Protein AF-A0A6N1X0J7-F1 (afdb_monomer)

Secondary structure (DSSP, 8-state):
--------------HHHHHHHHHHHT-HHHHHHHHHTT--TT-B-TTS-BHHHHHHHTT-HHHHHHHHHTT--TT-B-TTS-BHHHHHHHTT-HHHHHHHHHHHHHHH-TTTT----

Mean predicted aligned error: 9.53 Å

Radius of gyration: 17.2 Å; Cα contacts (8 Å, |Δi|>4): 156; chains: 1; bounding box: 44×26×69 Å

Nearest PDB structures (foldseek):
  7z71-assembly2_D  TM=9.948E-01  e=2.817E-06  synthetic construct
  7z7e-assembly1_B  TM=9.892E-01  e=3.623E-06  synthetic construct
  7b4t-assembly1_A  TM=9.640E-01  e=2.962E-06  synthetic construct
  5ooy-assembly2_E  TM=9.939E-01  e=9.924E-06  synthetic construct
  5hry-assembly3_C  TM=9.971E-01  e=4.730E-05  synthetic construct

Organism: NCBI:txid2743470

Structure (mmCIF, N/CA/C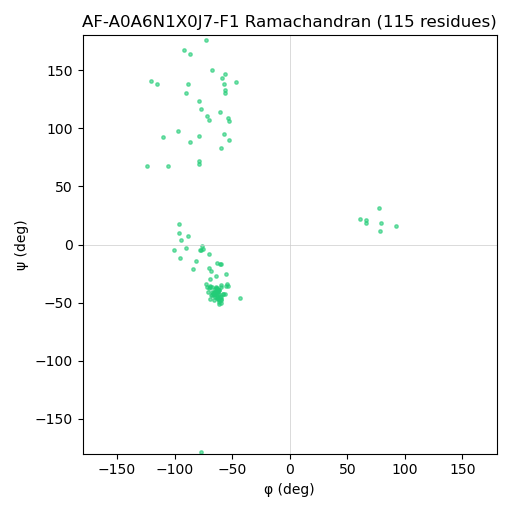/O backbone):
data_AF-A0A6N1X0J7-F1
#
_entry.id   AF-A0A6N1X0J7-F1
#
loop_
_atom_site.group_PDB
_atom_site.id
_atom_site.type_symbol
_atom_site.label_atom_id
_atom_site.label_alt_id
_atom_site.label_comp_id
_atom_site.label_asym_id
_atom_site.label_entity_id
_atom_site.label_seq_id
_atom_site.pdbx_PDB_ins_code
_atom_site.Cartn_x
_atom_site.Cartn_y
_atom_site.Cartn_z
_atom_site.occupancy
_atom_site.B_iso_or_equiv
_atom_site.auth_seq_id
_atom_site.auth_comp_id
_atom_site.auth_asym_id
_atom_site.auth_atom_id
_atom_site.pdbx_PDB_model_num
ATOM 1 N N . MET A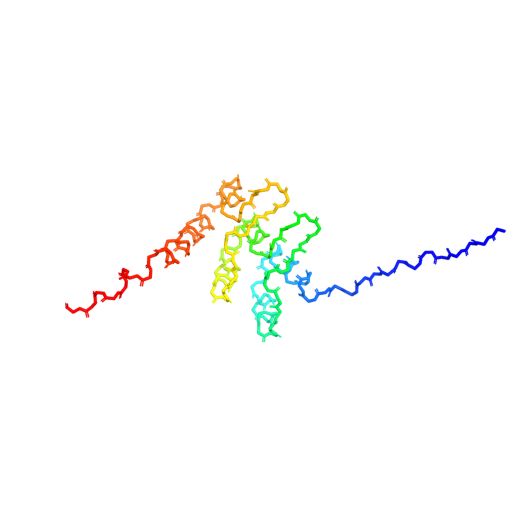 1 1 ? 21.627 1.472 44.663 1.00 43.53 1 MET A N 1
ATOM 2 C CA . MET A 1 1 ? 21.479 0.841 43.336 1.00 43.53 1 MET A CA 1
ATOM 3 C C . MET A 1 1 ? 19.992 0.680 43.060 1.00 43.53 1 MET A C 1
ATOM 5 O O . MET A 1 1 ? 19.402 -0.258 43.572 1.00 43.53 1 MET A O 1
ATOM 9 N N . ASN A 1 2 ? 19.362 1.633 42.368 1.00 36.53 2 ASN A N 1
ATOM 10 C CA . ASN A 1 2 ? 17.924 1.566 42.108 1.00 36.53 2 ASN A CA 1
ATOM 11 C C . ASN A 1 2 ? 17.703 0.971 40.716 1.00 36.53 2 ASN A C 1
ATOM 13 O O . ASN A 1 2 ? 17.855 1.658 39.708 1.00 36.53 2 ASN A O 1
ATOM 17 N N . TRP A 1 3 ? 17.432 -0.330 40.675 1.00 51.66 3 TRP A N 1
ATOM 18 C CA . TRP A 1 3 ? 17.088 -1.042 39.451 1.00 51.66 3 TRP A CA 1
ATOM 19 C C . TRP A 1 3 ? 15.578 -0.898 39.249 1.00 51.66 3 TRP A C 1
ATOM 21 O O . TRP A 1 3 ? 14.796 -1.689 39.765 1.00 51.66 3 TRP A O 1
ATOM 31 N N . LEU A 1 4 ? 15.164 0.172 38.569 1.00 38.88 4 LEU A N 1
ATOM 32 C CA . LEU A 1 4 ? 13.803 0.272 38.050 1.00 38.88 4 LEU A CA 1
ATOM 33 C C . LEU A 1 4 ? 13.746 -0.567 36.764 1.00 38.88 4 LEU A C 1
ATOM 35 O O . LEU A 1 4 ? 14.555 -0.320 35.862 1.00 38.88 4 LEU A O 1
ATOM 39 N N . PRO A 1 5 ? 12.846 -1.562 36.657 1.00 48.16 5 PRO A N 1
ATOM 40 C CA . PRO A 1 5 ? 12.571 -2.215 35.390 1.00 48.16 5 PRO A CA 1
ATOM 41 C C . PRO A 1 5 ? 12.060 -1.133 34.450 1.00 48.16 5 PRO A C 1
ATOM 43 O O . PRO A 1 5 ? 11.014 -0.539 34.695 1.00 48.16 5 PRO A O 1
ATOM 46 N N . VAL A 1 6 ? 12.838 -0.836 33.409 1.00 57.28 6 VAL A N 1
ATOM 47 C CA . VAL A 1 6 ? 12.377 -0.029 32.285 1.00 57.28 6 VAL A CA 1
ATOM 48 C C . VAL A 1 6 ? 11.091 -0.661 31.791 1.00 57.28 6 VAL A C 1
ATOM 50 O O . VAL A 1 6 ? 11.093 -1.749 31.213 1.00 57.28 6 VAL A O 1
ATOM 53 N N . GLU A 1 7 ? 9.990 0.010 32.091 1.00 46.09 7 GLU A N 1
ATOM 54 C CA . GLU A 1 7 ? 8.697 -0.260 31.516 1.00 46.09 7 GLU A CA 1
ATOM 55 C C . GLU A 1 7 ? 8.889 -0.124 30.010 1.00 46.09 7 GLU A C 1
ATOM 57 O O . GLU A 1 7 ? 8.901 0.966 29.438 1.00 46.09 7 GLU A O 1
ATOM 62 N N . LYS A 1 8 ? 9.129 -1.268 29.364 1.00 45.34 8 LYS A N 1
ATOM 63 C CA . LYS A 1 8 ? 8.786 -1.478 27.970 1.00 45.34 8 LYS A CA 1
ATOM 64 C C . LYS A 1 8 ? 7.282 -1.275 27.917 1.00 45.34 8 LYS A C 1
ATOM 66 O O . LYS A 1 8 ? 6.513 -2.227 28.006 1.00 45.34 8 LYS A O 1
ATOM 71 N N . SER A 1 9 ? 6.896 -0.007 27.831 1.00 40.47 9 SER A N 1
ATOM 72 C CA . SER A 1 9 ? 5.676 0.423 27.187 1.00 40.47 9 SER A CA 1
ATOM 73 C C . SER A 1 9 ? 5.732 -0.205 25.803 1.00 40.47 9 SER A C 1
ATOM 75 O O . SER A 1 9 ? 6.382 0.302 24.893 1.00 40.47 9 SER A O 1
ATOM 77 N N . TRP A 1 10 ? 5.198 -1.416 25.687 1.00 46.44 10 TRP A N 1
ATOM 78 C CA . TRP A 1 10 ? 4.720 -1.893 24.412 1.00 46.44 10 TRP A CA 1
ATOM 79 C C . TRP A 1 10 ? 3.476 -1.050 24.168 1.00 46.44 10 TRP A C 1
ATOM 81 O O . TRP A 1 10 ? 2.486 -1.264 24.876 1.00 46.44 10 TRP A O 1
ATOM 91 N N . PRO A 1 11 ? 3.494 -0.070 23.245 1.00 45.81 11 PRO A N 1
ATOM 92 C CA . PRO A 1 11 ? 2.228 0.436 22.760 1.00 45.81 11 PRO A CA 1
ATOM 93 C C . PRO A 1 11 ? 1.484 -0.793 22.233 1.00 45.81 11 PRO A C 1
ATOM 95 O O . PRO A 1 11 ? 2.064 -1.621 21.519 1.00 45.81 11 PRO A O 1
ATOM 98 N N . ALA A 1 12 ? 0.229 -0.974 22.649 1.00 52.34 12 ALA A N 1
ATOM 99 C CA . ALA A 1 12 ? -0.662 -1.862 21.915 1.00 52.34 12 ALA A CA 1
ATOM 100 C C . ALA A 1 12 ? -0.509 -1.510 20.426 1.00 52.34 12 ALA A C 1
ATOM 102 O O . ALA A 1 12 ? -0.341 -0.323 20.144 1.00 52.34 12 ALA A O 1
ATOM 103 N N . PRO A 1 13 ? -0.489 -2.483 19.496 1.00 55.97 13 PRO A N 1
ATOM 104 C CA . PRO A 1 13 ? -0.359 -2.155 18.085 1.00 55.97 13 PRO A CA 1
ATOM 105 C C . PRO A 1 13 ? -1.460 -1.153 17.758 1.00 55.97 13 PRO A C 1
ATOM 107 O O . PRO A 1 13 ? -2.646 -1.494 17.803 1.00 55.97 13 PRO A O 1
ATOM 110 N N . ASP A 1 14 ? -1.066 0.101 17.532 1.00 70.94 14 ASP A N 1
ATOM 111 C CA . ASP A 1 14 ? -2.006 1.149 17.190 1.00 70.94 14 ASP A CA 1
ATOM 112 C C . ASP A 1 14 ? -2.758 0.660 15.954 1.00 70.94 14 ASP A C 1
ATOM 114 O O . ASP A 1 14 ? -2.210 -0.074 15.126 1.00 70.94 14 ASP A O 1
ATOM 118 N N . ALA A 1 15 ? -4.033 1.008 15.816 1.00 71.44 15 ALA A N 1
ATOM 119 C CA . ALA A 1 15 ? -4.847 0.465 14.729 1.00 71.44 15 ALA A CA 1
ATOM 120 C C . ALA A 1 15 ? -4.214 0.719 13.337 1.00 71.44 15 ALA A C 1
ATOM 122 O O . ALA A 1 15 ? -4.403 -0.064 12.403 1.00 71.44 15 ALA A O 1
ATOM 123 N N . GLY A 1 16 ? -3.386 1.761 13.216 1.00 78.81 16 GLY A N 1
ATOM 124 C CA . GLY A 1 16 ? -2.560 2.006 12.041 1.00 78.81 16 GLY A CA 1
ATOM 125 C C . GLY A 1 16 ? -1.358 1.060 11.873 1.00 78.81 16 GLY A C 1
ATOM 126 O O . GLY A 1 16 ? -1.058 0.673 10.747 1.00 78.81 16 GLY A O 1
ATOM 127 N N . ASP A 1 17 ? -0.717 0.597 12.949 1.00 83.50 17 ASP A N 1
ATOM 128 C CA . ASP A 1 17 ? 0.321 -0.446 12.890 1.00 83.50 17 ASP A CA 1
ATOM 129 C C . ASP A 1 17 ? -0.274 -1.802 12.476 1.00 83.50 17 ASP A C 1
ATOM 131 O O . ASP A 1 17 ? 0.294 -2.526 11.655 1.00 83.50 17 ASP A O 1
ATOM 135 N N . ALA A 1 18 ? -1.498 -2.098 12.928 1.00 86.62 18 ALA A N 1
ATOM 136 C CA . ALA A 1 18 ? -2.259 -3.245 12.438 1.00 86.62 18 ALA A CA 1
ATOM 137 C C . ALA A 1 18 ? -2.559 -3.144 10.928 1.00 86.62 18 ALA A C 1
ATOM 139 O O . ALA A 1 18 ? -2.452 -4.143 10.211 1.00 86.62 18 ALA A O 1
ATOM 140 N N . LEU A 1 19 ? -2.879 -1.946 10.418 1.00 88.88 19 LEU A N 1
ATOM 141 C CA . LEU A 1 19 ? -3.070 -1.714 8.982 1.00 88.88 19 LEU A CA 1
ATOM 142 C C . LEU A 1 19 ? -1.766 -1.912 8.197 1.00 88.88 19 LEU A C 1
ATOM 144 O O . LEU A 1 19 ? -1.785 -2.532 7.133 1.00 88.88 19 LEU A O 1
ATOM 148 N N . LEU A 1 20 ? -0.641 -1.418 8.721 1.00 89.12 20 LEU A N 1
ATOM 149 C CA . LEU A 1 20 ? 0.685 -1.595 8.124 1.00 89.12 20 LEU A CA 1
ATOM 150 C C . LEU A 1 20 ? 1.039 -3.084 8.003 1.00 89.12 20 LEU A C 1
ATOM 152 O O . LEU A 1 20 ? 1.416 -3.538 6.920 1.00 89.12 20 LEU A O 1
ATOM 156 N N . GLN A 1 21 ? 0.843 -3.853 9.076 1.00 88.62 21 GLN A N 1
ATOM 157 C CA . GLN A 1 21 ? 1.064 -5.302 9.102 1.00 88.62 21 GLN A CA 1
ATOM 158 C C . GLN A 1 21 ? 0.146 -6.042 8.119 1.00 88.62 21 GLN A C 1
ATOM 160 O O . GLN A 1 21 ? 0.620 -6.853 7.323 1.00 88.62 21 GLN A O 1
ATOM 165 N N . ALA A 1 22 ? -1.154 -5.730 8.111 1.00 90.81 22 ALA A N 1
ATOM 166 C CA . ALA A 1 22 ? -2.111 -6.340 7.190 1.00 90.81 22 ALA A CA 1
ATOM 167 C C . ALA A 1 22 ? -1.756 -6.051 5.720 1.00 90.81 22 ALA A C 1
ATOM 169 O O . ALA A 1 22 ? -1.837 -6.935 4.863 1.00 90.81 22 ALA A O 1
ATOM 170 N N . ALA A 1 23 ? -1.304 -4.830 5.427 1.00 90.62 23 ALA A N 1
ATOM 171 C CA . ALA A 1 23 ? -0.889 -4.439 4.089 1.00 90.62 23 ALA A CA 1
ATOM 172 C C . ALA A 1 23 ? 0.423 -5.104 3.649 1.00 90.62 23 ALA A C 1
ATOM 174 O O . ALA A 1 23 ? 0.536 -5.499 2.487 1.00 90.62 23 ALA A O 1
ATOM 175 N N . ALA A 1 24 ? 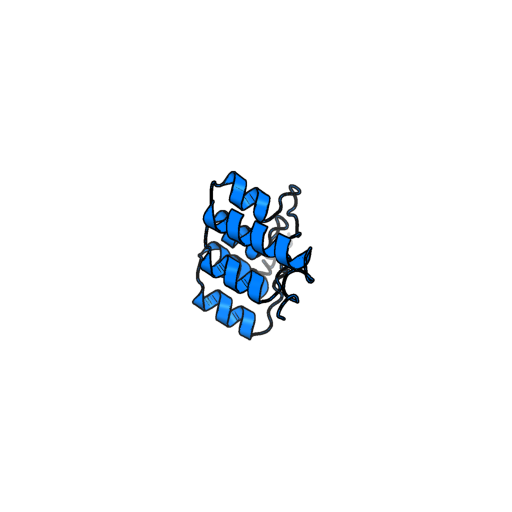1.383 -5.277 4.562 1.00 89.12 24 ALA A N 1
ATOM 176 C CA . ALA A 1 24 ? 2.615 -6.024 4.310 1.00 89.12 24 ALA A CA 1
ATOM 177 C C . ALA A 1 24 ? 2.338 -7.518 4.061 1.00 89.12 24 ALA A C 1
ATOM 179 O O . ALA A 1 24 ? 2.896 -8.112 3.134 1.00 89.12 24 ALA A O 1
ATOM 180 N N . ALA A 1 25 ? 1.422 -8.108 4.835 1.00 89.56 25 ALA A N 1
ATOM 181 C CA . ALA A 1 25 ? 0.972 -9.487 4.662 1.00 89.56 25 ALA A CA 1
ATOM 182 C C . ALA A 1 25 ? 0.153 -9.698 3.375 1.00 89.56 25 ALA A C 1
ATOM 184 O O . ALA A 1 25 ? 0.090 -10.813 2.861 1.00 89.56 25 ALA A O 1
ATOM 185 N N . GLY A 1 26 ? -0.454 -8.636 2.834 1.00 89.94 26 GLY A N 1
ATOM 186 C CA . GLY A 1 26 ? -1.344 -8.722 1.676 1.00 89.94 26 GLY A CA 1
ATOM 187 C C . GLY A 1 26 ? -2.752 -9.206 2.022 1.00 89.94 26 GLY A C 1
ATOM 188 O O . GLY A 1 26 ? -3.489 -9.635 1.132 1.00 89.94 26 GLY A O 1
ATOM 189 N N . ASP A 1 27 ? -3.139 -9.135 3.298 1.00 90.81 27 ASP A N 1
ATOM 190 C CA . ASP A 1 27 ? -4.449 -9.580 3.764 1.00 90.81 27 ASP A CA 1
ATOM 191 C C . ASP A 1 27 ? -5.521 -8.528 3.453 1.00 90.81 27 ASP A C 1
ATOM 193 O O . ASP A 1 27 ? -5.787 -7.589 4.209 1.00 90.81 27 ASP A O 1
ATOM 197 N N . LEU A 1 28 ? -6.167 -8.701 2.300 1.00 91.12 28 LEU A N 1
ATOM 198 C CA . LEU A 1 28 ? -7.249 -7.833 1.850 1.00 91.12 28 LEU A CA 1
ATOM 199 C C . LEU A 1 28 ? -8.436 -7.807 2.824 1.00 91.12 28 LEU A C 1
ATOM 201 O O . LEU A 1 28 ? -9.090 -6.770 2.942 1.00 91.12 28 LEU A O 1
ATOM 205 N N . ALA A 1 29 ? -8.754 -8.925 3.481 1.00 90.75 29 ALA A N 1
ATOM 206 C CA . ALA A 1 29 ? -9.906 -8.999 4.373 1.00 90.75 29 ALA A CA 1
ATOM 207 C C . ALA A 1 29 ? -9.657 -8.157 5.628 1.00 90.75 29 ALA A C 1
ATOM 209 O O . ALA A 1 29 ? -10.496 -7.322 5.978 1.00 90.75 29 ALA A O 1
ATOM 210 N N . ALA A 1 30 ? -8.472 -8.304 6.226 1.00 89.19 30 ALA A N 1
ATOM 211 C CA . ALA A 1 30 ? -8.040 -7.488 7.355 1.00 89.19 30 ALA A CA 1
ATOM 212 C C . ALA A 1 30 ? -7.996 -5.996 6.991 1.00 89.19 30 ALA A C 1
ATOM 214 O O . ALA A 1 30 ? -8.579 -5.173 7.697 1.00 89.19 30 ALA A O 1
ATOM 215 N N . VAL A 1 31 ? -7.408 -5.643 5.841 1.00 90.12 31 VAL A N 1
ATOM 216 C CA . VAL A 1 31 ? -7.344 -4.248 5.373 1.00 90.12 31 VAL A CA 1
ATOM 217 C C . VAL A 1 31 ? -8.739 -3.647 5.191 1.00 90.12 31 VAL A C 1
ATOM 219 O O . VAL A 1 31 ? -8.991 -2.536 5.649 1.00 90.12 31 VAL A O 1
ATOM 222 N N . ARG A 1 32 ? -9.683 -4.364 4.568 1.00 89.94 32 ARG A N 1
ATOM 223 C CA . ARG A 1 32 ? -11.058 -3.861 4.386 1.00 89.94 32 ARG A CA 1
ATOM 224 C C . ARG A 1 32 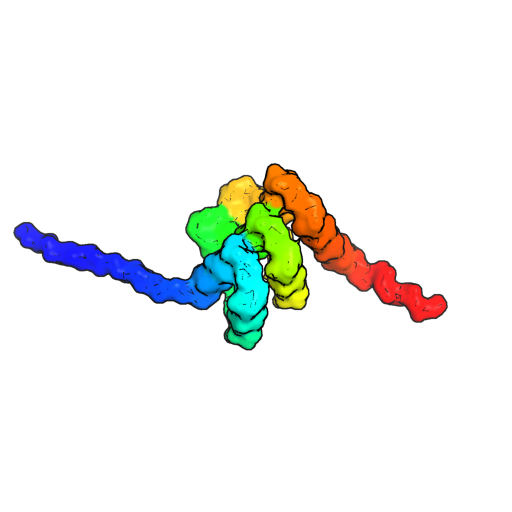? -11.793 -3.677 5.710 1.00 89.94 32 ARG A C 1
ATOM 226 O O . ARG A 1 32 ? -12.539 -2.710 5.841 1.00 89.94 32 ARG A O 1
ATOM 233 N N . CYS A 1 33 ? -11.584 -4.580 6.665 1.00 90.00 33 CYS A N 1
ATOM 234 C CA . CYS A 1 33 ? -12.152 -4.460 8.003 1.00 90.00 33 CYS A CA 1
ATOM 235 C C . CYS A 1 33 ? -11.646 -3.183 8.693 1.00 90.00 33 CYS A C 1
ATOM 237 O O . CYS A 1 33 ? -12.446 -2.365 9.137 1.00 90.00 33 CYS A O 1
ATOM 239 N N . LEU A 1 34 ? -10.327 -2.959 8.671 1.00 88.19 34 LEU A N 1
ATOM 240 C CA . LEU A 1 34 ? -9.683 -1.792 9.282 1.00 88.19 34 LEU A CA 1
ATOM 241 C C . LEU A 1 34 ? -10.094 -0.471 8.613 1.00 88.19 34 LEU A C 1
ATOM 243 O O . LEU A 1 34 ? -10.408 0.500 9.300 1.00 88.19 34 LEU A O 1
ATOM 247 N N . ILE A 1 35 ? -10.193 -0.442 7.280 1.00 87.38 35 ILE A N 1
ATOM 248 C CA . ILE A 1 35 ? -10.743 0.715 6.553 1.00 87.38 35 ILE A CA 1
ATOM 249 C C . ILE A 1 35 ? -12.178 1.005 7.025 1.00 87.38 35 ILE A C 1
ATOM 251 O O . ILE A 1 35 ? -12.528 2.157 7.265 1.00 87.38 35 ILE A O 1
ATOM 255 N N . GLY A 1 36 ? -13.001 -0.035 7.204 1.00 85.25 36 GLY A N 1
ATOM 256 C CA . GLY A 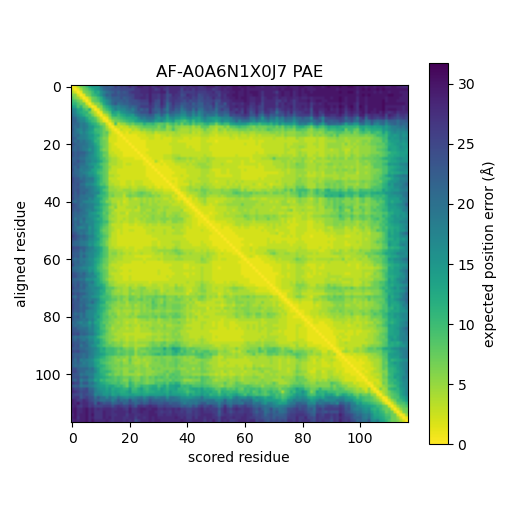1 36 ? -14.377 0.097 7.690 1.00 85.25 36 GLY A CA 1
ATOM 257 C C . GLY A 1 36 ? -14.486 0.645 9.116 1.00 85.25 36 GLY A C 1
ATOM 258 O O . GLY A 1 36 ? -15.475 1.297 9.438 1.00 85.25 36 GLY A O 1
ATOM 259 N N . THR A 1 37 ? -13.466 0.435 9.952 1.00 85.00 37 THR A N 1
ATOM 260 C CA . THR A 1 37 ? -13.403 1.004 11.310 1.00 85.00 37 THR A CA 1
ATOM 261 C C . THR A 1 37 ? -13.001 2.481 11.353 1.00 85.00 37 THR A C 1
ATOM 263 O O . THR A 1 37 ? -13.038 3.079 12.424 1.00 85.00 37 THR A O 1
ATOM 266 N N . GLY A 1 38 ? -12.650 3.089 10.213 1.00 81.12 38 GLY A N 1
ATOM 267 C CA . GLY A 1 38 ? -12.221 4.490 10.149 1.00 81.12 38 GLY A CA 1
ATOM 268 C C . GLY A 1 38 ? -10.780 4.704 10.608 1.00 81.12 38 GLY A C 1
ATOM 269 O O . GLY A 1 38 ? -10.465 5.741 11.186 1.00 81.12 38 GLY A O 1
ATOM 270 N N . VAL A 1 39 ? -9.912 3.713 10.386 1.00 85.12 39 VAL A N 1
ATOM 271 C CA . VAL A 1 39 ? -8.492 3.825 10.729 1.00 85.12 39 VAL A CA 1
ATOM 272 C C . VAL A 1 39 ? -7.793 4.866 9.855 1.00 85.12 39 VAL A C 1
ATOM 274 O O . VAL A 1 39 ? -8.152 5.051 8.690 1.00 85.12 39 VAL A O 1
ATOM 277 N N . ASP A 1 40 ? -6.759 5.507 10.397 1.00 85.12 40 ASP A N 1
ATOM 278 C CA . ASP A 1 40 ? -5.948 6.448 9.630 1.00 85.12 40 ASP A CA 1
ATOM 279 C C . ASP A 1 40 ? -5.061 5.710 8.612 1.00 85.12 40 ASP A C 1
ATOM 281 O O . ASP A 1 40 ? -4.111 5.002 8.967 1.00 85.12 40 ASP A O 1
ATOM 285 N N . LEU A 1 41 ? -5.379 5.883 7.328 1.00 84.19 41 LEU A N 1
ATOM 286 C CA . LEU A 1 41 ? -4.651 5.289 6.201 1.00 84.19 41 LEU A CA 1
ATOM 287 C C . LEU A 1 41 ? -3.265 5.911 6.006 1.00 84.19 41 LEU A C 1
ATOM 289 O O . LEU A 1 41 ? -2.394 5.287 5.394 1.00 84.19 41 LEU A O 1
ATOM 293 N N . GLU A 1 42 ? -3.062 7.113 6.546 1.00 85.00 42 GLU A N 1
ATOM 294 C CA . GLU A 1 42 ? -1.815 7.865 6.468 1.00 85.00 42 GLU A CA 1
ATOM 295 C C . GLU A 1 42 ? -0.855 7.525 7.610 1.00 85.00 42 GLU A C 1
ATOM 297 O O . GLU A 1 42 ? 0.204 8.147 7.727 1.00 85.00 42 GLU A O 1
ATOM 302 N N . THR A 1 43 ? -1.180 6.508 8.420 1.00 85.69 43 THR A N 1
ATOM 303 C CA . THR A 1 43 ? -0.277 6.008 9.458 1.00 85.69 43 THR A CA 1
ATOM 304 C C . THR A 1 43 ? 1.063 5.608 8.846 1.00 85.69 43 THR A C 1
ATOM 306 O O . THR A 1 43 ? 1.130 4.903 7.832 1.00 85.69 43 THR A O 1
ATOM 309 N N . ARG A 1 44 ? 2.146 6.050 9.492 1.00 87.12 44 ARG A N 1
ATOM 310 C CA . ARG A 1 44 ? 3.523 5.798 9.066 1.00 87.12 44 ARG A CA 1
ATOM 311 C C . ARG A 1 44 ? 4.254 4.943 10.083 1.00 87.12 44 ARG A C 1
ATOM 313 O O . ARG A 1 44 ? 4.150 5.181 11.282 1.00 87.12 44 ARG A O 1
ATOM 320 N N . ASP A 1 45 ? 5.033 3.991 9.581 1.00 85.25 45 ASP A N 1
ATOM 321 C CA . ASP A 1 45 ? 5.979 3.246 10.405 1.00 85.25 45 ASP A CA 1
ATOM 322 C C . ASP A 1 45 ? 7.188 4.119 10.802 1.00 85.25 45 ASP A C 1
ATOM 324 O O . ASP A 1 45 ? 7.355 5.254 10.346 1.00 85.25 45 ASP A O 1
ATOM 328 N N . ALA A 1 46 ? 8.084 3.570 11.626 1.00 83.69 46 ALA A N 1
ATOM 329 C CA . ALA A 1 46 ? 9.319 4.247 12.036 1.00 83.69 46 ALA A CA 1
ATOM 330 C C . ALA A 1 46 ? 10.255 4.621 10.862 1.00 83.69 46 ALA A C 1
ATOM 332 O O . ALA A 1 46 ? 11.150 5.446 11.028 1.00 83.69 46 ALA A O 1
ATOM 333 N N . ALA A 1 47 ? 10.063 4.033 9.676 1.00 81.12 47 ALA A N 1
ATOM 334 C CA . ALA A 1 47 ? 10.787 4.368 8.450 1.00 81.12 47 ALA A CA 1
ATOM 335 C C . ALA A 1 47 ? 10.038 5.396 7.574 1.00 81.12 47 ALA A C 1
ATOM 337 O O . ALA A 1 47 ? 10.497 5.734 6.481 1.00 81.12 47 ALA A O 1
ATOM 338 N N . GLY A 1 48 ? 8.895 5.910 8.037 1.00 86.12 48 GLY A N 1
ATOM 339 C CA . GLY A 1 48 ? 8.048 6.847 7.304 1.00 86.12 48 GLY A CA 1
ATOM 340 C C . GLY A 1 48 ? 7.173 6.191 6.232 1.00 86.12 48 GLY A C 1
ATOM 341 O O . GLY A 1 48 ? 6.616 6.904 5.400 1.00 86.12 48 GLY A O 1
ATOM 342 N N . ARG A 1 49 ? 7.059 4.859 6.208 1.00 86.50 49 ARG A N 1
ATOM 343 C CA . ARG A 1 49 ? 6.306 4.128 5.182 1.00 86.50 49 ARG A CA 1
ATOM 344 C C . ARG A 1 49 ? 4.846 3.966 5.572 1.00 86.50 49 ARG A C 1
ATOM 346 O O . ARG A 1 49 ? 4.543 3.617 6.709 1.00 86.50 49 ARG A O 1
ATOM 353 N N . THR A 1 50 ? 3.958 4.155 4.602 1.00 90.94 50 THR A N 1
ATOM 354 C CA . THR A 1 50 ? 2.511 3.945 4.756 1.00 90.94 50 THR A CA 1
ATOM 355 C C . THR A 1 50 ? 2.095 2.526 4.376 1.00 90.94 50 THR A C 1
ATOM 357 O O . THR A 1 50 ? 2.843 1.789 3.724 1.00 90.94 50 THR A O 1
ATOM 360 N N . ALA A 1 51 ? 0.859 2.143 4.712 1.00 90.50 51 ALA A N 1
ATOM 361 C CA . ALA A 1 51 ? 0.288 0.847 4.330 1.00 90.50 51 ALA A CA 1
ATOM 362 C C . ALA A 1 51 ? 0.340 0.615 2.808 1.00 90.50 51 ALA A C 1
ATOM 364 O O . ALA A 1 51 ? 0.630 -0.487 2.341 1.00 90.50 51 ALA A O 1
ATOM 365 N N . LEU A 1 52 ? 0.150 1.677 2.017 1.00 90.25 52 LEU A N 1
ATOM 366 C CA . LEU A 1 52 ? 0.235 1.617 0.560 1.00 90.25 52 LEU A CA 1
ATOM 367 C C . LEU A 1 52 ? 1.642 1.236 0.071 1.00 90.25 52 LEU A C 1
ATOM 369 O O . LEU A 1 52 ? 1.769 0.472 -0.885 1.00 90.25 52 LEU A O 1
ATOM 373 N N . MET A 1 53 ? 2.694 1.737 0.726 1.00 90.44 53 MET A N 1
ATOM 374 C CA . MET A 1 53 ? 4.084 1.411 0.392 1.00 90.44 53 MET A CA 1
ATOM 375 C C . MET A 1 53 ? 4.421 -0.045 0.704 1.00 90.44 53 MET A C 1
ATOM 377 O O . MET A 1 53 ? 5.066 -0.709 -0.106 1.00 90.44 53 MET A O 1
ATOM 381 N N . HIS A 1 54 ? 3.940 -0.562 1.836 1.00 90.62 54 HIS A N 1
ATOM 382 C CA . HIS A 1 54 ? 4.094 -1.975 2.197 1.00 90.62 54 HIS A CA 1
ATOM 383 C C . HIS A 1 54 ? 3.375 -2.895 1.206 1.00 90.62 54 HIS A C 1
ATOM 385 O O . HIS A 1 54 ? 3.970 -3.847 0.698 1.00 90.62 54 HIS A O 1
ATOM 391 N N . ALA A 1 55 ? 2.139 -2.558 0.830 1.00 90.50 55 ALA A N 1
ATOM 392 C CA . ALA A 1 55 ? 1.401 -3.292 -0.195 1.00 90.50 55 ALA A CA 1
ATOM 393 C C . ALA A 1 55 ? 2.081 -3.218 -1.576 1.00 90.50 55 ALA A C 1
ATOM 395 O O . ALA A 1 55 ? 2.098 -4.201 -2.320 1.00 90.50 55 ALA A O 1
ATOM 396 N N . ALA A 1 56 ? 2.663 -2.066 -1.925 1.00 89.25 56 ALA A N 1
ATOM 397 C CA . ALA A 1 56 ? 3.414 -1.868 -3.161 1.00 89.25 56 ALA A CA 1
ATOM 398 C C . ALA A 1 56 ? 4.695 -2.716 -3.202 1.00 89.25 56 ALA A C 1
ATOM 400 O O . ALA A 1 56 ? 4.947 -3.365 -4.218 1.00 89.25 56 ALA A O 1
ATOM 401 N N . HIS A 1 57 ? 5.442 -2.768 -2.095 1.00 88.44 57 HIS A N 1
ATOM 402 C CA . HIS A 1 57 ? 6.631 -3.607 -1.931 1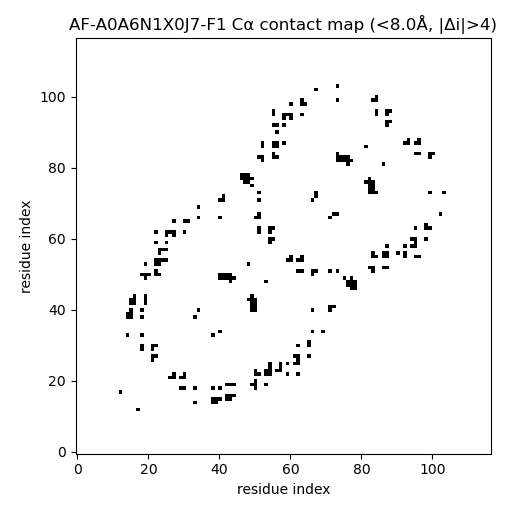.00 88.44 57 HIS A CA 1
ATOM 403 C C . HIS A 1 57 ? 6.289 -5.102 -2.066 1.00 88.44 57 HIS A C 1
ATOM 405 O O . HIS A 1 57 ? 6.882 -5.827 -2.866 1.00 88.44 57 HIS A O 1
ATOM 411 N N . GLY A 1 58 ? 5.236 -5.546 -1.371 1.00 85.31 58 GLY A N 1
ATOM 412 C CA . GLY A 1 58 ? 4.720 -6.915 -1.452 1.00 85.31 58 GLY A CA 1
ATOM 413 C C . GLY A 1 58 ? 4.028 -7.262 -2.776 1.00 85.31 58 GLY A C 1
ATOM 414 O O . GLY A 1 58 ? 3.722 -8.427 -3.024 1.00 85.31 58 GLY A O 1
ATOM 415 N N . GLY A 1 59 ? 3.794 -6.282 -3.658 1.00 86.69 59 GLY A N 1
ATOM 416 C CA . GLY A 1 59 ? 3.082 -6.479 -4.923 1.00 86.69 59 GLY A CA 1
ATOM 417 C C . GLY A 1 59 ? 1.610 -6.848 -4.770 1.00 86.69 59 GLY A C 1
ATOM 418 O O . GLY A 1 59 ? 1.015 -7.413 -5.690 1.00 86.69 59 GLY A O 1
ATOM 419 N N . HIS A 1 60 ? 1.020 -6.534 -3.620 1.00 90.06 60 HIS A N 1
ATOM 420 C CA . HIS A 1 60 ? -0.340 -6.898 -3.243 1.00 90.06 60 HIS A CA 1
ATOM 421 C C . HIS A 1 60 ? -1.347 -5.968 -3.913 1.00 90.06 60 HIS A C 1
ATOM 423 O O . HIS A 1 60 ? -1.959 -5.103 -3.291 1.00 90.06 60 HIS A O 1
ATOM 429 N N . THR A 1 61 ? -1.516 -6.134 -5.222 1.00 87.81 61 THR A N 1
ATOM 430 C CA . THR A 1 61 ? -2.347 -5.262 -6.072 1.00 87.81 61 THR A CA 1
ATOM 431 C C . THR A 1 61 ? -3.778 -5.086 -5.561 1.00 87.81 61 THR A C 1
ATOM 433 O O . THR A 1 61 ? -4.334 -3.993 -5.668 1.00 87.81 61 THR A O 1
ATOM 436 N N . ALA A 1 62 ? -4.374 -6.129 -4.977 1.00 90.25 62 ALA A N 1
ATOM 437 C CA . ALA A 1 62 ? -5.709 -6.061 -4.392 1.00 90.25 62 ALA A CA 1
ATOM 438 C C . ALA A 1 62 ? -5.763 -5.109 -3.184 1.00 90.25 62 ALA A C 1
ATOM 440 O O . ALA A 1 62 ? -6.681 -4.297 -3.084 1.00 90.25 62 ALA A O 1
ATOM 441 N N . VAL A 1 63 ? -4.747 -5.157 -2.318 1.00 91.50 63 VAL A N 1
ATOM 442 C CA . VAL A 1 63 ? -4.609 -4.249 -1.174 1.00 91.50 63 VAL A CA 1
ATOM 443 C C . VAL A 1 63 ? -4.335 -2.822 -1.642 1.00 91.50 63 VAL A C 1
ATOM 445 O O . VAL A 1 63 ? -4.995 -1.894 -1.182 1.00 91.50 63 VAL A O 1
ATOM 448 N N . VAL A 1 64 ? -3.445 -2.640 -2.626 1.00 89.88 64 VAL A N 1
ATOM 449 C CA . VAL A 1 64 ? -3.171 -1.324 -3.236 1.00 89.88 64 VAL A CA 1
ATOM 450 C C . VAL A 1 64 ? -4.457 -0.701 -3.788 1.00 89.88 64 VAL A C 1
ATOM 452 O O . VAL A 1 64 ? -4.706 0.482 -3.567 1.00 89.88 64 VAL A O 1
ATOM 455 N N . ARG A 1 65 ? -5.316 -1.487 -4.457 1.00 88.31 65 ARG A N 1
ATOM 456 C CA . ARG A 1 65 ? -6.634 -1.013 -4.917 1.00 88.31 65 ARG A CA 1
ATOM 457 C C . ARG A 1 65 ? -7.537 -0.598 -3.770 1.00 88.31 65 ARG A C 1
ATOM 459 O O . ARG A 1 65 ? -8.194 0.427 -3.895 1.00 88.31 65 ARG A O 1
ATOM 466 N N . ALA A 1 66 ? -7.617 -1.403 -2.712 1.00 90.31 66 ALA A N 1
ATOM 467 C CA . ALA A 1 66 ? -8.490 -1.121 -1.578 1.00 90.31 66 ALA A CA 1
ATOM 468 C C . ALA A 1 66 ? -8.083 0.180 -0.874 1.00 90.31 66 ALA A C 1
ATOM 470 O O . ALA A 1 66 ? -8.934 1.035 -0.653 1.00 90.31 66 ALA A O 1
ATOM 471 N N . LEU A 1 67 ? -6.785 0.363 -0.616 1.00 88.81 67 LEU A N 1
ATOM 472 C CA . LEU A 1 67 ? -6.244 1.578 -0.004 1.00 88.81 67 LEU A CA 1
ATOM 473 C C . LEU A 1 67 ? -6.431 2.805 -0.907 1.00 88.81 67 LEU A C 1
ATOM 475 O O . LEU A 1 67 ? -6.907 3.838 -0.447 1.00 88.81 67 LEU A O 1
ATOM 479 N N . ALA A 1 68 ? -6.141 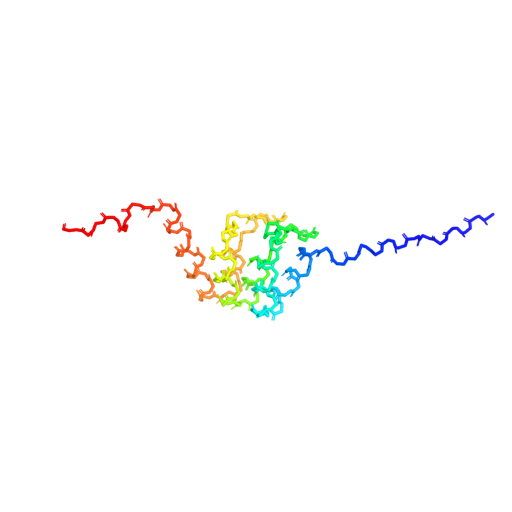2.685 -2.207 1.00 86.44 68 ALA A N 1
ATOM 480 C CA . ALA A 1 68 ? -6.354 3.777 -3.157 1.00 86.44 68 ALA A CA 1
ATOM 481 C C . ALA A 1 68 ? -7.842 4.151 -3.301 1.00 86.44 68 ALA A C 1
ATOM 483 O O . ALA A 1 68 ? -8.173 5.327 -3.417 1.00 86.44 68 ALA A O 1
ATOM 484 N N . ALA A 1 69 ? -8.748 3.167 -3.273 1.00 85.81 69 ALA A N 1
ATOM 485 C CA . ALA A 1 69 ? -10.193 3.403 -3.301 1.00 85.81 69 ALA A CA 1
ATOM 486 C C . ALA A 1 69 ? -10.710 4.045 -2.005 1.00 85.81 69 ALA A C 1
ATOM 488 O O . ALA A 1 69 ? -11.675 4.802 -2.051 1.00 85.81 69 ALA A O 1
ATOM 489 N N . ALA A 1 70 ? -10.059 3.767 -0.875 1.00 85.31 70 ALA A N 1
ATOM 490 C CA . ALA A 1 70 ? -10.345 4.397 0.409 1.00 85.31 70 ALA A CA 1
ATOM 491 C C . ALA A 1 70 ? -9.781 5.827 0.524 1.00 85.31 70 ALA A C 1
ATOM 493 O O . ALA A 1 70 ? -10.061 6.511 1.502 1.00 85.31 70 ALA A O 1
ATOM 494 N N . GLY A 1 71 ? -9.031 6.297 -0.481 1.00 83.31 71 GLY A N 1
ATOM 495 C CA . GLY A 1 71 ? -8.506 7.661 -0.533 1.00 83.31 71 GLY A CA 1
ATOM 496 C C . GLY A 1 71 ? -7.111 7.836 0.065 1.00 83.31 71 GLY A C 1
ATOM 497 O O . GLY A 1 71 ? -6.722 8.975 0.302 1.00 83.31 71 GLY A O 1
ATOM 498 N N . ALA A 1 72 ? -6.361 6.748 0.280 1.00 85.25 72 ALA A N 1
ATOM 499 C CA . ALA A 1 72 ? -4.974 6.829 0.738 1.00 85.25 72 ALA A CA 1
ATOM 500 C C . ALA A 1 72 ? -4.115 7.665 -0.225 1.00 85.25 72 ALA A C 1
ATOM 502 O O . ALA A 1 72 ? -4.217 7.530 -1.453 1.00 85.25 72 ALA A O 1
ATOM 503 N N . ASP A 1 73 ? -3.243 8.504 0.324 1.00 84.06 73 ASP A N 1
ATOM 504 C CA . ASP A 1 73 ? -2.400 9.386 -0.461 1.00 84.06 73 ASP A CA 1
ATOM 505 C C . ASP A 1 73 ? -1.226 8.620 -1.087 1.00 84.06 73 ASP A C 1
ATOM 507 O O . ASP A 1 73 ? -0.342 8.056 -0.441 1.00 84.06 73 ASP A O 1
ATOM 511 N N . ILE A 1 74 ? -1.225 8.606 -2.417 1.00 82.56 74 ILE A N 1
ATOM 512 C CA . ILE A 1 74 ? -0.221 7.926 -3.237 1.00 82.56 74 ILE A CA 1
ATOM 513 C C . ILE A 1 74 ? 1.068 8.747 -3.401 1.00 82.56 74 ILE A C 1
ATOM 515 O O . ILE A 1 74 ? 2.074 8.211 -3.872 1.00 82.56 74 ILE A O 1
ATOM 519 N N . GLU A 1 75 ? 1.038 10.040 -3.057 1.00 82.19 75 GLU A N 1
ATOM 520 C CA . GLU A 1 75 ? 2.182 10.954 -3.180 1.00 82.19 75 GLU A CA 1
ATOM 521 C C . GLU A 1 75 ? 3.058 10.993 -1.924 1.00 82.19 75 GLU A C 1
ATOM 523 O O . GLU A 1 75 ? 4.110 11.640 -1.927 1.00 82.19 75 GLU A O 1
ATOM 528 N N . VAL A 1 76 ? 2.668 10.273 -0.869 1.00 85.94 76 VAL A N 1
ATOM 529 C CA . VAL A 1 76 ? 3.469 10.160 0.349 1.00 85.94 76 VAL A CA 1
ATOM 530 C C . VAL A 1 76 ? 4.838 9.580 0.024 1.00 85.94 76 VAL A C 1
ATOM 532 O O . VAL A 1 76 ? 4.989 8.699 -0.829 1.00 85.94 76 VAL A O 1
ATOM 535 N N . ARG A 1 77 ? 5.843 10.097 0.729 1.00 88.44 77 ARG A N 1
ATOM 536 C CA . ARG A 1 77 ? 7.233 9.669 0.641 1.00 88.44 77 ARG A CA 1
ATOM 537 C C . ARG A 1 77 ? 7.721 9.177 1.991 1.00 88.44 77 ARG A C 1
ATOM 539 O O . ARG A 1 77 ? 7.378 9.762 3.017 1.00 88.44 77 ARG A O 1
ATOM 546 N N . ASP A 1 78 ? 8.514 8.116 1.957 1.00 87.25 78 ASP A N 1
ATOM 547 C CA . ASP A 1 78 ? 9.185 7.587 3.138 1.00 87.25 78 ASP A CA 1
ATOM 548 C C . ASP A 1 78 ? 10.412 8.435 3.524 1.00 87.25 78 ASP A C 1
ATOM 550 O O . ASP A 1 78 ? 10.745 9.430 2.869 1.00 87.25 78 ASP A O 1
ATOM 554 N N . ALA A 1 79 ? 11.127 8.027 4.577 1.00 87.12 79 ALA A N 1
ATOM 555 C CA . ALA A 1 79 ? 12.344 8.705 5.031 1.00 87.12 79 ALA A CA 1
ATOM 556 C C . ALA A 1 79 ? 13.475 8.739 3.979 1.00 87.12 79 ALA A C 1
ATOM 558 O O . ALA A 1 79 ? 14.408 9.532 4.097 1.00 87.12 79 ALA A O 1
ATOM 559 N N . ARG A 1 80 ? 13.406 7.898 2.940 1.00 86.25 80 ARG A N 1
ATOM 560 C CA . ARG A 1 80 ? 14.355 7.849 1.817 1.00 86.25 80 ARG A CA 1
ATOM 561 C C . ARG A 1 80 ? 13.867 8.646 0.606 1.00 86.25 80 ARG A C 1
ATOM 563 O O . ARG A 1 80 ? 14.479 8.567 -0.457 1.00 86.25 80 ARG A O 1
ATOM 570 N N . ASN A 1 81 ? 12.800 9.434 0.756 1.00 87.69 81 ASN A N 1
ATOM 571 C CA . ASN A 1 81 ? 12.113 10.140 -0.325 1.00 87.69 81 ASN A CA 1
ATOM 572 C C . ASN A 1 81 ? 11.509 9.218 -1.400 1.00 87.69 81 ASN A C 1
ATOM 574 O O . ASN A 1 81 ? 11.260 9.660 -2.524 1.00 87.69 81 ASN A O 1
ATOM 578 N N . TRP A 1 82 ? 11.249 7.952 -1.079 1.00 88.75 82 TRP A N 1
ATOM 579 C CA . TRP A 1 82 ? 10.638 7.006 -2.003 1.00 88.75 82 TRP A CA 1
ATOM 580 C C . TRP A 1 82 ? 9.121 7.038 -1.872 1.00 88.75 82 TRP A C 1
ATOM 582 O O . TRP A 1 82 ? 8.569 6.953 -0.777 1.00 88.75 82 TRP A O 1
ATOM 592 N N . SER A 1 83 ? 8.434 7.154 -3.008 1.00 89.56 83 SER A N 1
ATOM 593 C CA . SER A 1 83 ? 6.980 6.995 -3.071 1.00 89.56 83 SER A CA 1
ATOM 594 C C . SER A 1 83 ? 6.589 5.529 -3.255 1.00 89.56 83 SER A C 1
ATOM 596 O O . SER A 1 83 ? 7.392 4.709 -3.709 1.00 89.56 83 SER A O 1
ATOM 598 N N . ALA A 1 84 ? 5.320 5.200 -3.000 1.00 87.25 84 ALA A N 1
ATOM 599 C CA . ALA A 1 84 ? 4.790 3.859 -3.266 1.00 87.25 84 ALA A CA 1
ATOM 600 C C . ALA A 1 84 ? 5.024 3.411 -4.726 1.00 87.25 84 ALA A C 1
ATOM 602 O O . ALA A 1 84 ? 5.290 2.238 -4.985 1.00 87.25 84 ALA A O 1
ATOM 603 N N . LEU A 1 85 ? 4.986 4.350 -5.682 1.00 87.75 85 LEU A N 1
ATOM 604 C CA . LEU A 1 85 ? 5.278 4.078 -7.092 1.00 87.75 85 LEU A CA 1
ATOM 605 C C . LEU A 1 85 ? 6.755 3.726 -7.317 1.00 87.75 85 LEU A C 1
ATOM 607 O O . LEU A 1 85 ? 7.041 2.787 -8.056 1.00 87.75 85 LEU A O 1
ATOM 611 N N . MET A 1 86 ? 7.681 4.458 -6.685 1.00 88.50 86 MET A N 1
ATOM 612 C CA . MET A 1 86 ? 9.119 4.174 -6.773 1.00 88.50 86 MET A CA 1
ATOM 613 C C . MET A 1 86 ? 9.446 2.805 -6.178 1.00 88.50 86 MET A C 1
ATOM 615 O O . MET A 1 86 ? 10.180 2.043 -6.798 1.00 88.50 86 MET A O 1
ATOM 619 N N . ILE A 1 87 ? 8.839 2.463 -5.038 1.00 87.88 87 ILE A N 1
ATOM 620 C CA . ILE A 1 87 ? 8.983 1.148 -4.402 1.00 87.88 87 ILE A CA 1
ATOM 621 C C . ILE A 1 87 ? 8.463 0.046 -5.332 1.00 87.88 87 ILE A C 1
ATOM 623 O O . ILE A 1 87 ? 9.188 -0.896 -5.634 1.00 87.88 87 ILE A O 1
ATOM 627 N N . ALA A 1 88 ? 7.240 0.181 -5.859 1.00 87.94 88 ALA A N 1
ATOM 628 C CA . ALA A 1 88 ? 6.680 -0.803 -6.788 1.00 87.94 88 ALA A CA 1
ATOM 629 C C . ALA A 1 88 ? 7.535 -0.972 -8.058 1.00 87.94 88 ALA A C 1
ATOM 631 O O . ALA A 1 88 ? 7.641 -2.080 -8.585 1.00 87.94 88 ALA A O 1
ATOM 632 N N . ALA A 1 89 ? 8.125 0.119 -8.558 1.00 88.06 89 ALA A N 1
ATOM 633 C CA . ALA A 1 89 ? 8.995 0.098 -9.729 1.00 88.06 89 ALA A CA 1
ATOM 634 C C . ALA A 1 89 ? 10.341 -0.572 -9.429 1.00 88.06 89 ALA A C 1
ATOM 636 O O . ALA A 1 89 ? 10.808 -1.365 -10.244 1.00 88.06 89 ALA A O 1
ATOM 637 N N . HIS A 1 90 ? 10.925 -0.300 -8.260 1.00 87.25 90 HIS A N 1
ATOM 638 C CA . HIS A 1 90 ? 12.171 -0.914 -7.807 1.00 87.25 90 HIS A CA 1
ATOM 639 C C . HIS A 1 90 ? 12.037 -2.434 -7.660 1.00 87.25 90 HIS A C 1
ATOM 641 O O . HIS A 1 90 ? 12.886 -3.176 -8.139 1.00 87.25 90 HIS A O 1
ATOM 647 N N . GLU A 1 91 ? 10.920 -2.893 -7.093 1.00 85.19 91 GLU A N 1
ATOM 648 C CA . GLU A 1 91 ? 10.610 -4.320 -6.927 1.00 85.19 91 GLU A CA 1
ATOM 649 C C . GLU A 1 91 ? 10.156 -5.010 -8.229 1.00 85.19 91 GLU A C 1
ATOM 651 O O . GLU A 1 91 ? 9.812 -6.192 -8.229 1.00 85.19 91 GLU A O 1
ATOM 656 N N . GLY A 1 92 ? 10.064 -4.286 -9.351 1.00 85.38 92 GLY A N 1
ATOM 657 C CA . GLY A 1 92 ? 9.592 -4.843 -10.623 1.00 85.38 92 GLY A CA 1
ATOM 658 C C . GLY A 1 92 ? 8.113 -5.256 -10.619 1.00 85.38 92 GLY A C 1
ATOM 659 O O . GLY A 1 92 ? 7.665 -6.015 -11.482 1.00 85.38 92 GLY A O 1
ATOM 660 N N . ARG A 1 93 ? 7.309 -4.750 -9.674 1.00 84.94 93 ARG A N 1
ATOM 661 C CA . ARG A 1 93 ? 5.877 -5.061 -9.534 1.00 84.94 93 ARG A CA 1
ATOM 662 C C . ARG A 1 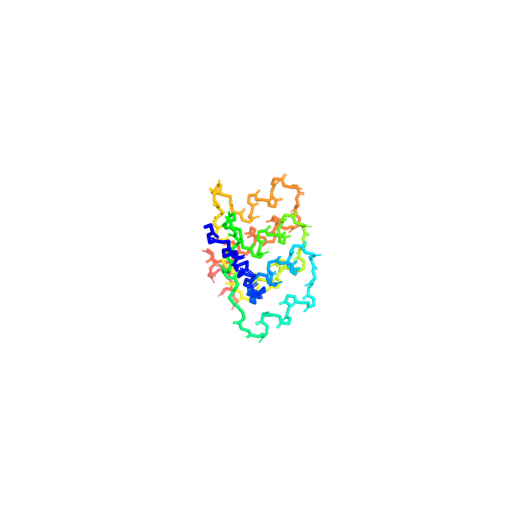93 ? 5.048 -4.265 -10.547 1.00 84.94 93 ARG A C 1
ATOM 664 O O . ARG A 1 93 ? 4.252 -3.397 -10.185 1.00 84.94 93 ARG A O 1
ATOM 671 N N . LEU A 1 94 ? 5.183 -4.603 -11.831 1.00 82.25 94 LEU A N 1
ATOM 672 C CA . LEU A 1 9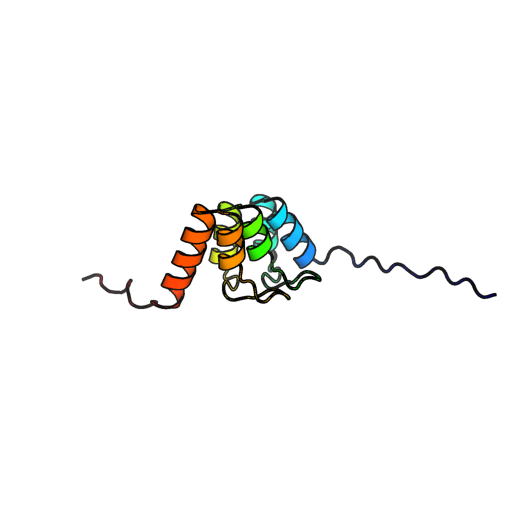4 ? 4.459 -3.985 -12.952 1.00 82.25 94 LEU A CA 1
ATOM 673 C C . LEU A 1 94 ? 2.956 -3.742 -12.710 1.00 82.25 94 LEU A C 1
ATOM 675 O O . LEU A 1 94 ? 2.492 -2.643 -13.026 1.00 82.25 94 LEU A O 1
ATOM 679 N N . PRO A 1 95 ? 2.162 -4.691 -12.170 1.00 83.00 95 PRO A N 1
ATOM 680 C CA . PRO A 1 95 ? 0.740 -4.439 -11.975 1.00 83.00 95 PRO A CA 1
ATOM 681 C C . PRO A 1 95 ? 0.476 -3.392 -10.882 1.00 83.00 95 PRO A C 1
ATOM 683 O O . PRO A 1 95 ? -0.406 -2.559 -11.068 1.00 83.00 95 PRO A O 1
ATOM 686 N N . SER A 1 96 ? 1.270 -3.351 -9.806 1.00 82.00 96 SER A N 1
ATOM 687 C CA . SER A 1 96 ? 1.181 -2.310 -8.770 1.00 82.00 96 SER A CA 1
ATOM 688 C C . SER A 1 96 ? 1.587 -0.938 -9.313 1.00 82.00 96 SER A C 1
ATOM 690 O O . SER A 1 96 ? 0.898 0.048 -9.060 1.00 82.00 96 SER A O 1
ATOM 692 N N . VAL A 1 97 ? 2.651 -0.882 -10.126 1.00 85.50 97 VAL A N 1
ATOM 693 C CA . VAL A 1 97 ? 3.106 0.344 -10.805 1.00 85.50 97 VAL A CA 1
ATOM 694 C C . VAL A 1 97 ? 2.016 0.899 -11.710 1.00 85.50 97 VAL A C 1
ATOM 696 O O . VAL A 1 97 ? 1.678 2.076 -11.616 1.00 85.50 97 VAL A O 1
ATOM 699 N N . ARG A 1 98 ? 1.427 0.051 -12.565 1.00 84.75 98 ARG A N 1
ATOM 700 C CA . ARG A 1 98 ? 0.332 0.458 -13.455 1.00 84.75 98 ARG A CA 1
ATOM 701 C C . ARG A 1 98 ? -0.840 1.006 -12.658 1.00 84.75 98 ARG A C 1
ATOM 703 O O . ARG A 1 98 ? -1.400 2.024 -13.043 1.00 84.75 98 ARG A O 1
ATOM 710 N N . LEU A 1 99 ? -1.189 0.364 -11.548 1.00 84.81 99 LEU A N 1
ATOM 711 C CA . LEU A 1 99 ? -2.314 0.779 -10.720 1.00 84.81 99 LEU A CA 1
ATOM 712 C C . LEU A 1 99 ? -2.086 2.141 -10.067 1.00 84.81 99 LEU A C 1
ATOM 714 O O . LEU A 1 99 ? -2.946 3.013 -10.164 1.00 84.81 99 LEU A O 1
ATOM 718 N N . LEU A 1 100 ? -0.912 2.340 -9.468 1.00 83.38 100 LEU A N 1
ATOM 719 C CA . LEU A 1 100 ? -0.519 3.601 -8.840 1.00 83.38 100 LEU A CA 1
ATOM 720 C C . LEU A 1 100 ? -0.380 4.729 -9.870 1.00 83.38 100 LEU A C 1
ATOM 722 O O . LEU A 1 100 ? -0.884 5.827 -9.648 1.00 83.38 100 LEU A O 1
ATOM 726 N N . ALA A 1 101 ? 0.223 4.457 -11.031 1.00 83.75 101 ALA A N 1
ATOM 727 C CA . ALA A 1 101 ? 0.318 5.421 -12.128 1.00 83.75 101 ALA A CA 1
ATOM 728 C C . ALA A 1 101 ? -1.068 5.823 -12.654 1.00 83.75 101 ALA A C 1
ATOM 730 O O . ALA A 1 101 ? -1.327 6.995 -12.924 1.00 83.75 101 ALA A O 1
ATOM 731 N N . HIS A 1 102 ? -1.984 4.860 -12.756 1.00 81.12 102 HIS A N 1
ATOM 732 C CA . HIS A 1 102 ? -3.345 5.106 -13.212 1.00 81.12 102 HIS A CA 1
ATOM 733 C C . HIS A 1 102 ? -4.180 5.860 -12.163 1.00 81.12 102 HIS A C 1
ATOM 735 O O . HIS A 1 102 ? -4.954 6.745 -12.523 1.00 81.12 102 HIS A O 1
ATOM 741 N N . ALA A 1 103 ? -3.991 5.576 -10.871 1.00 76.50 103 ALA A N 1
ATOM 742 C CA . ALA A 1 103 ? -4.584 6.347 -9.776 1.00 76.50 103 ALA A CA 1
ATOM 743 C C . ALA A 1 103 ? -4.084 7.804 -9.776 1.00 76.50 103 ALA A C 1
ATOM 745 O O . ALA A 1 103 ? -4.885 8.735 -9.684 1.00 76.50 103 ALA A O 1
ATOM 746 N N . ARG A 1 104 ? -2.778 8.009 -9.994 1.00 77.38 104 ARG A N 1
ATOM 747 C CA . ARG A 1 104 ? -2.160 9.337 -10.141 1.00 77.38 104 ARG A CA 1
ATOM 748 C C . ARG A 1 104 ? -2.726 10.114 -11.324 1.00 77.38 104 ARG A C 1
ATOM 750 O O . ARG A 1 104 ? -3.084 11.280 -11.177 1.00 77.38 104 ARG A O 1
ATOM 757 N N . ALA A 1 105 ? -2.867 9.464 -12.478 1.00 72.25 105 ALA A N 1
ATOM 758 C CA . ALA A 1 105 ? -3.437 10.081 -13.673 1.00 72.25 105 ALA A CA 1
ATOM 759 C C . ALA A 1 105 ? -4.902 10.513 -13.476 1.00 72.25 105 ALA A C 1
ATOM 761 O O . ALA A 1 105 ? -5.274 11.598 -13.917 1.00 72.25 105 ALA A O 1
ATOM 762 N N . ARG A 1 106 ? -5.723 9.721 -12.767 1.00 68.94 106 ARG A N 1
ATOM 763 C CA . ARG A 1 106 ? -7.114 10.103 -12.445 1.00 68.94 106 ARG A CA 1
ATOM 764 C C . ARG A 1 106 ? -7.199 11.337 -11.551 1.00 68.94 106 ARG A C 1
ATOM 766 O O . ARG A 1 106 ? -8.094 12.150 -11.740 1.00 68.94 106 ARG A O 1
ATOM 773 N N . ARG A 1 107 ? -6.269 11.490 -10.603 1.00 66.50 107 ARG A N 1
ATOM 774 C CA . ARG A 1 107 ? -6.223 12.647 -9.693 1.00 66.50 107 ARG A CA 1
ATOM 775 C C . ARG A 1 107 ? -5.848 13.940 -10.428 1.00 66.50 107 ARG A C 1
ATOM 777 O O . ARG A 1 107 ? -6.379 14.994 -10.109 1.00 66.50 107 ARG A O 1
ATOM 784 N N . LEU A 1 108 ? -4.951 13.847 -11.414 1.00 62.22 108 LEU A N 1
ATOM 785 C CA . LEU A 1 108 ? -4.470 14.990 -12.204 1.00 62.22 108 LEU A CA 1
ATOM 786 C C . LEU A 1 108 ? -5.388 15.356 -13.375 1.00 62.22 108 LEU A C 1
ATOM 788 O O . LEU A 1 108 ? -5.339 16.488 -13.848 1.00 62.22 108 LEU A O 1
ATOM 792 N N . ASN A 1 109 ? -6.224 14.426 -13.837 1.00 61.50 109 ASN A N 1
ATOM 793 C CA . ASN A 1 109 ? -7.177 14.678 -14.911 1.00 61.50 109 ASN A CA 1
ATOM 794 C C . ASN A 1 109 ? -8.621 14.353 -14.492 1.00 61.50 109 ASN A C 1
ATOM 796 O O . ASN A 1 109 ? -9.224 13.417 -15.026 1.00 61.50 109 ASN A O 1
ATOM 800 N N . PRO A 1 110 ? -9.200 15.130 -13.558 1.00 59.44 110 PRO A N 1
ATOM 801 C CA . PRO A 1 110 ? -10.595 14.961 -13.157 1.00 59.44 110 PRO A CA 1
ATOM 802 C C . PRO A 1 110 ? -11.585 15.226 -14.309 1.00 59.44 110 PRO A C 1
ATOM 804 O O . PRO A 1 110 ? -12.736 14.804 -14.229 1.00 59.44 110 PRO A O 1
ATOM 807 N N . CYS A 1 111 ? -11.151 15.874 -15.400 1.00 50.72 111 CYS A N 1
ATOM 808 C CA . CYS A 1 111 ? -12.022 16.317 -16.493 1.00 50.72 111 CYS A CA 1
ATOM 809 C C . CYS A 1 111 ? -12.119 15.359 -17.699 1.00 50.72 111 CYS A C 1
ATOM 811 O O . CYS A 1 111 ? -13.020 15.529 -18.515 1.00 50.72 111 CYS A O 1
ATOM 813 N N . ALA A 1 112 ? -11.280 14.324 -17.832 1.00 53.53 112 ALA A N 1
ATOM 814 C CA . ALA A 1 112 ? -11.342 13.416 -18.994 1.00 53.53 112 ALA A CA 1
ATOM 815 C C . ALA A 1 112 ? -12.508 12.402 -18.974 1.00 53.53 112 ALA A C 1
ATOM 817 O O . ALA A 1 112 ? -12.682 11.653 -19.932 1.00 53.53 112 ALA A O 1
ATOM 818 N N . GLY A 1 113 ? -13.313 12.369 -17.906 1.00 51.38 113 GLY A N 1
ATOM 819 C CA . GLY A 1 113 ? -14.509 11.523 -17.799 1.00 51.38 113 GLY A CA 1
ATOM 820 C C . GLY A 1 113 ? -15.839 12.237 -18.066 1.00 51.38 113 GLY A C 1
ATOM 821 O O . GLY A 1 113 ? -16.871 11.577 -18.073 1.00 51.38 113 GLY A O 1
ATOM 822 N N . ALA A 1 114 ? -15.842 13.558 -18.279 1.00 48.31 114 ALA A N 1
ATOM 823 C CA . ALA A 1 114 ? -17.069 14.349 -18.438 1.00 48.31 114 ALA A CA 1
ATOM 824 C C . ALA A 1 114 ? -17.479 14.589 -19.907 1.00 48.31 114 ALA A C 1
ATOM 826 O O . ALA A 1 114 ? -18.282 15.475 -20.183 1.00 48.31 114 ALA A O 1
ATOM 827 N N . ALA A 1 115 ? -16.954 13.808 -20.856 1.00 45.81 115 ALA A N 1
ATOM 828 C CA . ALA A 1 115 ? -17.372 13.851 -22.257 1.00 45.81 115 ALA A CA 1
ATOM 829 C C . ALA A 1 115 ? -18.241 12.630 -22.602 1.00 45.81 115 ALA A C 1
ATOM 831 O O . ALA A 1 115 ? -17.851 11.754 -23.368 1.00 45.81 115 ALA A O 1
ATOM 832 N N . THR A 1 116 ? -19.435 12.574 -22.015 1.00 58.22 116 THR A N 1
ATOM 833 C CA . THR A 1 116 ? -20.574 11.851 -22.594 1.00 58.22 116 THR A CA 1
ATOM 834 C C . THR A 1 116 ? -21.609 12.868 -23.055 1.00 58.22 116 THR A C 1
ATOM 836 O O . THR A 1 116 ? -22.455 13.272 -22.257 1.00 58.22 116 THR A O 1
ATOM 839 N N . ARG A 1 117 ? -21.534 13.280 -24.323 1.00 44.50 117 ARG A N 1
ATOM 840 C CA . ARG A 1 117 ? -22.661 13.355 -25.268 1.00 44.50 117 ARG A CA 1
ATOM 841 C C . ARG A 1 117 ? -22.200 13.829 -26.634 1.00 44.50 117 ARG A C 1
ATOM 843 O O . ARG A 1 117 ? -21.403 14.786 -26.674 1.00 44.50 117 ARG A O 1
#

Foldseek 3Di:
DDDDPPPPPPPDCQLQNQLLVCLLVLPLVSNLVSLVVVDDQCDADPQRDGSLLSNLLNLSLSSNVSSLVSPRDQCGATNVRDGSLNNNVVNVSVSSNVVSVVSVVCVVCVPPPPPDD

Sequence (117 aa):
MNWLPVEKSWPAPDAGDALLQAAAAGDLAAVRCLIGTGVDLETRDAAGRTALMHAAHGGHTAVVRALAAAGADIEVRDARNWSALMIAAHEGRLPSVRLLAHARARRLNPCAGAATR

Solvent-accessible surface area (backbone atoms only — not comparable to full-atom values): 6601 Å² total; per-residue (Å²): 136,86,83,72,80,78,77,77,75,70,72,69,76,47,70,35,53,49,40,33,51,25,23,46,72,45,38,47,68,59,40,54,52,44,56,73,72,68,51,59,62,81,38,57,48,100,61,41,42,32,26,54,35,34,8,20,57,62,45,23,47,70,38,38,49,52,43,51,74,73,63,43,75,68,82,50,48,25,77,84,69,46,27,31,47,52,41,5,53,73,67,64,25,60,72,32,29,53,50,48,52,50,53,51,49,48,71,76,43,76,67,81,76,74,80,84,130

InterPro domains:
  IPR002110 Ankyrin repeat [PF12796] (19-103)
  IPR002110 Ankyrin repeat [PS50088] (47-79)
  IPR002110 Ankyrin repeat [SM00248] (14-43)
  IPR002110 Ankyrin repeat [SM00248] (47-76)
  IPR002110 Ankyrin repeat [SM00248] (80-112)
  IPR036770 Ankyrin repeat-containing domain superfamily [G3DSA:1.25.40.20] (6-110)
  IPR036770 Ankyrin repeat-containing domain superfamily [SSF48403] (17-105)

pLDDT: mean 78.75, std 15.32, range [36.53, 91.5]